Protein AF-A0A4Y7KL99-F1 (afdb_monomer_lite)

Structure (mmCIF, N/CA/C/O backbone):
data_AF-A0A4Y7KL99-F1
#
_entry.id   AF-A0A4Y7KL99-F1
#
loop_
_atom_site.group_PDB
_atom_site.id
_atom_site.type_symbol
_atom_site.label_atom_id
_atom_site.label_alt_id
_atom_site.label_comp_id
_atom_site.label_asym_id
_atom_site.label_entity_id
_atom_site.label_seq_id
_atom_site.pdbx_PDB_ins_code
_atom_site.Cartn_x
_atom_site.Cartn_y
_atom_site.Cartn_z
_atom_site.occupancy
_atom_site.B_iso_or_equiv
_atom_site.auth_seq_id
_atom_site.auth_comp_id
_atom_site.auth_asym_id
_atom_site.auth_atom_id
_atom_site.pdbx_PDB_model_num
ATOM 1 N N . SER A 1 1 ? -4.527 83.816 -18.607 1.00 41.31 1 SER A N 1
ATOM 2 C CA . SER A 1 1 ? -5.185 83.083 -19.701 1.00 41.31 1 SER A CA 1
ATOM 3 C C . SER A 1 1 ? -5.723 81.767 -19.202 1.00 41.31 1 SER A C 1
ATOM 5 O O . SER A 1 1 ? -4.978 80.813 -19.046 1.00 41.31 1 SER A O 1
ATOM 7 N N . THR A 1 2 ? -7.017 81.760 -18.917 1.00 44.41 2 THR A N 1
ATOM 8 C CA . THR A 1 2 ? -7.857 80.604 -18.605 1.00 44.41 2 THR A CA 1
ATOM 9 C C . THR A 1 2 ? -8.945 80.564 -19.680 1.00 44.41 2 THR A C 1
ATOM 11 O O . THR A 1 2 ? -9.579 81.590 -19.917 1.00 44.41 2 THR A O 1
ATOM 14 N N . ARG A 1 3 ? -9.069 79.431 -20.390 1.00 40.28 3 ARG A N 1
ATOM 15 C CA . ARG A 1 3 ? -10.107 79.013 -21.375 1.00 40.28 3 ARG A CA 1
ATOM 16 C C . ARG A 1 3 ? -9.521 77.795 -22.119 1.00 40.28 3 ARG A C 1
ATOM 18 O O . ARG A 1 3 ? -8.348 77.860 -22.469 1.00 40.28 3 ARG A O 1
ATOM 25 N N . LYS A 1 4 ? -10.189 76.660 -22.347 1.00 43.59 4 LYS A N 1
ATOM 26 C CA . LYS A 1 4 ? -11.558 76.357 -22.827 1.00 43.59 4 LYS A CA 1
ATOM 27 C C . LYS A 1 4 ? -11.939 74.933 -22.350 1.00 43.59 4 LYS A C 1
ATOM 29 O O . LYS A 1 4 ? -11.037 74.117 -22.214 1.00 43.59 4 LYS A O 1
ATOM 34 N N . GLU A 1 5 ? -13.140 74.664 -21.828 1.00 42.16 5 GLU A N 1
ATOM 35 C CA . GLU A 1 5 ? -14.425 74.379 -22.523 1.00 42.16 5 GLU A CA 1
ATOM 36 C C . GLU A 1 5 ? -14.427 73.115 -23.405 1.00 42.16 5 GLU A C 1
ATOM 38 O O . GLU A 1 5 ? -13.758 73.110 -24.429 1.00 42.16 5 GLU A O 1
ATOM 43 N N . GLU A 1 6 ? -15.212 72.103 -22.995 1.00 46.69 6 GLU A N 1
ATOM 44 C CA . GLU A 1 6 ? -16.246 71.327 -23.742 1.00 46.69 6 GLU A CA 1
ATOM 45 C C . GLU A 1 6 ? -16.615 70.093 -22.877 1.00 46.69 6 GLU A C 1
ATOM 47 O O . GLU A 1 6 ? -15.730 69.333 -22.508 1.00 46.69 6 GLU A O 1
ATOM 52 N N . ASN A 1 7 ? -17.795 69.925 -22.263 1.00 35.34 7 ASN A N 1
ATOM 53 C CA . ASN A 1 7 ? -19.212 69.914 -22.676 1.00 35.34 7 ASN A CA 1
ATOM 54 C C . ASN A 1 7 ? -19.730 68.527 -23.148 1.00 35.34 7 ASN A C 1
ATOM 56 O O . ASN A 1 7 ? -19.089 67.852 -23.942 1.00 35.34 7 ASN A O 1
ATOM 60 N N . LEU A 1 8 ? -20.949 68.214 -22.677 1.00 43.06 8 LEU A N 1
ATOM 61 C CA . LEU A 1 8 ? -21.949 67.224 -23.120 1.00 43.06 8 LEU A CA 1
ATOM 62 C C . LEU A 1 8 ? -21.965 65.814 -22.500 1.00 43.06 8 LEU A C 1
ATOM 64 O O . LEU A 1 8 ? -21.554 64.815 -23.077 1.00 43.06 8 LEU A O 1
ATOM 68 N N . ASP A 1 9 ? -22.571 65.767 -21.313 1.00 42.06 9 ASP A N 1
ATOM 69 C CA . ASP A 1 9 ? -23.824 65.052 -21.011 1.00 42.06 9 ASP A CA 1
ATOM 70 C C . ASP A 1 9 ? -24.444 64.183 -22.136 1.00 42.06 9 ASP A C 1
ATOM 72 O O . ASP A 1 9 ? -24.989 64.711 -23.108 1.00 42.06 9 ASP A O 1
ATOM 76 N N . SER A 1 10 ? -24.456 62.854 -21.959 1.00 42.00 10 SER A N 1
ATOM 77 C CA . SER A 1 10 ? -25.670 62.036 -22.140 1.00 42.00 10 SER A CA 1
ATOM 78 C C . SER A 1 10 ? -25.473 60.543 -21.829 1.00 42.00 10 SER A C 1
ATOM 80 O O . SER A 1 10 ? -24.878 59.789 -22.588 1.00 42.00 10 SER A O 1
ATOM 82 N N . GLN A 1 11 ? -26.149 60.136 -20.752 1.00 42.75 11 GLN A N 1
ATOM 83 C CA . GLN A 1 11 ? -27.045 58.973 -20.672 1.00 42.75 11 GLN A CA 1
ATOM 84 C C . GLN A 1 11 ? -26.496 57.538 -20.507 1.00 42.75 11 GLN A C 1
ATOM 86 O O . GLN A 1 11 ? -26.076 56.867 -21.439 1.00 42.75 11 GLN A O 1
ATOM 91 N N . ARG A 1 12 ? -26.809 57.028 -19.301 1.00 36.47 12 ARG A N 1
ATOM 92 C CA . ARG A 1 12 ? -27.384 55.704 -18.976 1.00 36.47 12 ARG A CA 1
ATOM 93 C C . ARG A 1 12 ? -26.541 54.455 -19.276 1.00 36.47 12 ARG A C 1
ATOM 95 O O . ARG A 1 12 ? -26.530 53.946 -20.386 1.00 36.47 12 ARG A O 1
ATOM 102 N N . SER A 1 13 ? -26.161 53.752 -18.210 1.00 39.69 13 SER A N 1
ATOM 103 C CA . SER A 1 13 ? -26.941 52.566 -17.811 1.00 39.69 13 SER A CA 1
ATOM 104 C C . SER A 1 13 ? -26.531 51.998 -16.442 1.00 39.69 13 SER A C 1
ATOM 106 O O . SER A 1 13 ? -25.451 51.466 -16.252 1.00 39.69 13 SER A O 1
ATOM 108 N N . ILE A 1 14 ? -27.473 52.123 -15.503 1.00 43.12 14 ILE A N 1
ATOM 109 C CA . ILE A 1 14 ? -27.953 51.056 -14.613 1.00 43.12 14 ILE A CA 1
ATOM 110 C C . ILE A 1 14 ? -26.899 50.411 -13.692 1.00 43.12 14 ILE A C 1
ATOM 112 O O . ILE A 1 14 ? -26.369 49.340 -13.966 1.00 43.12 14 ILE A O 1
ATOM 116 N N . LEU A 1 15 ? -26.725 51.005 -12.511 1.00 39.59 15 LEU A N 1
ATOM 117 C CA . LEU A 1 15 ? -26.413 50.252 -11.294 1.00 39.59 15 LEU A CA 1
ATOM 118 C C . LEU A 1 15 ? -27.719 50.070 -10.508 1.00 39.59 15 LEU A C 1
ATOM 120 O O . LEU A 1 15 ? -28.302 51.082 -10.108 1.00 39.59 15 LEU A O 1
ATOM 124 N N . PRO A 1 16 ? -28.202 48.843 -10.250 1.00 44.28 16 PRO A N 1
ATOM 125 C CA . PRO A 1 16 ? -29.158 48.621 -9.190 1.00 44.28 16 PRO A CA 1
ATOM 126 C C . PRO A 1 16 ? -28.419 48.340 -7.880 1.00 44.28 16 PRO A C 1
ATOM 128 O O . PRO A 1 16 ? -27.610 47.424 -7.758 1.00 44.28 16 PRO A O 1
ATOM 131 N N . SER A 1 17 ? -28.740 49.212 -6.935 1.00 37.31 17 SER A N 1
ATOM 132 C CA . SER A 1 17 ? -28.774 49.089 -5.487 1.00 37.31 17 SER A CA 1
ATOM 133 C C . SER A 1 17 ? -28.577 47.703 -4.871 1.00 37.31 17 SER A C 1
ATOM 135 O O . SER A 1 17 ? -29.122 46.693 -5.309 1.00 37.31 17 SER A O 1
ATOM 137 N N . ALA A 1 18 ? -27.880 47.748 -3.735 1.00 43.12 18 ALA A N 1
ATOM 138 C CA . ALA A 1 18 ? -27.871 46.762 -2.667 1.00 43.12 18 ALA A CA 1
ATOM 139 C C . ALA A 1 18 ? -29.231 46.076 -2.437 1.00 43.12 18 ALA A C 1
ATOM 141 O O . ALA A 1 18 ? -30.275 46.697 -2.623 1.00 43.12 18 ALA A O 1
ATOM 142 N N . THR A 1 19 ? -29.162 44.855 -1.888 1.00 46.28 19 THR A N 1
ATOM 143 C CA . THR A 1 19 ? -30.246 43.991 -1.362 1.00 46.28 19 THR A CA 1
ATOM 144 C C . THR A 1 19 ? -30.780 42.895 -2.296 1.00 46.28 19 THR A C 1
ATOM 146 O O . THR A 1 19 ? -31.915 42.920 -2.752 1.00 46.28 19 THR A O 1
ATOM 149 N N . PHE A 1 20 ? -29.972 41.856 -2.523 1.00 34.03 20 PHE A N 1
ATOM 150 C CA . PHE A 1 20 ? -30.421 40.532 -2.985 1.00 34.03 20 PHE A CA 1
ATOM 151 C C . PHE A 1 20 ? -29.246 39.573 -2.707 1.00 34.03 20 PHE A C 1
ATOM 153 O O . PHE A 1 20 ? -28.169 39.781 -3.244 1.00 34.03 20 PHE A O 1
ATOM 160 N N . LEU A 1 21 ? -29.275 38.601 -1.796 1.00 45.16 21 LEU A N 1
ATOM 161 C CA . LEU A 1 21 ? -30.232 37.511 -1.712 1.00 45.16 21 LEU A CA 1
ATOM 162 C C . LEU A 1 21 ? -30.095 36.822 -0.331 1.00 45.16 21 LEU A C 1
ATOM 164 O O . LEU A 1 21 ? -29.376 35.837 -0.187 1.00 45.16 21 LEU A O 1
ATOM 168 N N . GLU A 1 22 ? -30.803 37.310 0.689 1.00 43.50 22 GLU A N 1
ATOM 169 C CA . GLU A 1 22 ? -31.248 36.426 1.771 1.00 43.50 22 GLU A CA 1
ATOM 170 C C . GLU A 1 22 ? -32.502 35.704 1.274 1.00 43.50 22 GLU A C 1
ATOM 172 O O . GLU A 1 22 ? -33.587 36.282 1.196 1.00 43.50 22 GLU A O 1
ATOM 177 N N . LYS A 1 23 ? -32.355 34.429 0.913 1.00 43.41 23 LYS A N 1
ATOM 178 C CA . LYS A 1 23 ? -33.470 33.482 0.956 1.00 43.41 23 LYS A CA 1
ATOM 179 C C . LYS A 1 23 ? -32.959 32.079 1.230 1.00 43.41 23 LYS A C 1
ATOM 181 O O . LYS A 1 23 ? -32.842 31.225 0.357 1.00 43.41 23 LYS A 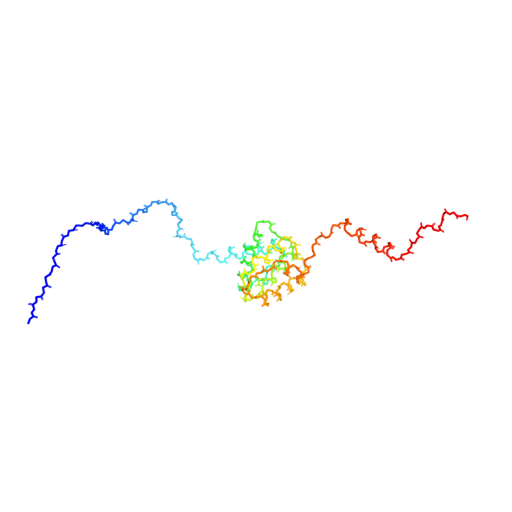O 1
ATOM 186 N N . THR A 1 24 ? -32.679 31.878 2.506 1.00 42.19 24 THR A N 1
ATOM 187 C CA . THR A 1 24 ? -32.692 30.592 3.182 1.00 42.19 24 THR A CA 1
ATOM 188 C C . THR A 1 24 ? -34.026 29.879 2.936 1.00 42.19 24 THR A C 1
ATOM 190 O O . THR A 1 24 ? -35.105 30.405 3.216 1.00 42.19 24 THR A O 1
ATOM 193 N N . ARG A 1 25 ? -33.965 28.647 2.423 1.00 37.94 25 ARG A N 1
ATOM 194 C CA . ARG A 1 25 ? -35.010 27.645 2.653 1.00 37.94 25 ARG A CA 1
ATOM 195 C C . ARG A 1 25 ? -34.410 26.239 2.643 1.00 37.94 25 ARG A C 1
ATOM 197 O O . ARG A 1 25 ? -34.244 25.633 1.598 1.00 37.94 25 ARG A O 1
ATOM 204 N N . THR A 1 26 ? -34.145 25.782 3.866 1.00 40.81 26 THR A N 1
ATOM 205 C CA . THR A 1 26 ? -34.482 24.448 4.386 1.00 40.81 26 THR A CA 1
ATOM 206 C C . THR A 1 26 ? -33.778 23.234 3.779 1.00 40.81 26 THR A C 1
ATOM 208 O O . THR A 1 26 ? -34.139 22.796 2.697 1.00 40.81 26 THR A O 1
ATOM 211 N N . LEU A 1 27 ? -32.942 22.575 4.591 1.00 37.78 27 LEU A N 1
ATOM 212 C CA . LEU A 1 27 ? -33.112 21.157 4.935 1.00 37.78 27 LEU A CA 1
ATOM 213 C C . LEU A 1 27 ? -32.355 20.823 6.235 1.00 37.78 27 LEU A C 1
ATOM 215 O O . LEU A 1 27 ? -31.154 21.024 6.341 1.00 37.78 27 LEU A O 1
ATOM 219 N N . ALA A 1 28 ? -33.135 20.330 7.201 1.00 43.28 28 ALA A N 1
ATOM 220 C CA . ALA A 1 28 ? -32.767 19.575 8.399 1.00 43.28 28 ALA A CA 1
ATOM 221 C C . ALA A 1 28 ? -31.820 20.223 9.429 1.00 43.28 28 ALA A C 1
ATOM 223 O O . ALA A 1 28 ? -30.599 20.117 9.380 1.00 43.28 28 ALA A O 1
ATOM 224 N N . ALA A 1 29 ? -32.443 20.773 10.473 1.00 46.62 29 ALA A N 1
ATOM 225 C CA . ALA A 1 29 ? -31.852 20.834 11.799 1.00 46.62 29 ALA A CA 1
ATOM 226 C C . ALA A 1 29 ? -31.505 19.412 12.279 1.00 46.62 29 ALA A C 1
ATOM 228 O O . ALA A 1 29 ? -32.404 18.603 12.511 1.00 46.62 29 ALA A O 1
ATOM 229 N N . VAL A 1 30 ? -30.217 19.126 12.460 1.00 41.44 30 VAL A N 1
ATOM 230 C CA . VAL A 1 30 ? -29.768 18.079 13.383 1.00 41.44 30 VAL A CA 1
ATOM 231 C C . VAL A 1 30 ? -29.570 18.764 14.739 1.00 41.44 30 VAL A C 1
ATOM 233 O O . VAL A 1 30 ? -28.879 19.783 14.797 1.00 41.44 30 VAL A O 1
ATOM 236 N N . PRO A 1 31 ? -30.209 18.287 15.820 1.00 45.38 31 PRO A N 1
ATOM 237 C CA . PRO A 1 31 ? -30.143 18.943 17.116 1.00 45.38 31 PRO A CA 1
ATOM 238 C C . PRO A 1 31 ? -28.717 18.894 17.673 1.00 45.38 31 PRO A C 1
ATOM 240 O O . PRO A 1 31 ? -28.209 17.848 18.072 1.00 45.38 31 PRO A O 1
ATOM 243 N N . THR A 1 32 ? -28.088 20.063 17.753 1.00 46.69 32 THR A N 1
ATOM 244 C CA . THR A 1 32 ? -26.957 20.349 18.633 1.00 46.69 32 THR A CA 1
ATOM 245 C C . THR A 1 32 ? -27.434 20.262 20.075 1.00 46.69 32 THR A C 1
ATOM 247 O O . THR A 1 32 ? -27.812 21.271 20.649 1.00 46.69 32 THR A O 1
ATOM 250 N N . ASN A 1 33 ? -27.486 19.051 20.632 1.00 48.50 33 ASN A N 1
ATOM 251 C CA . ASN A 1 33 ? -27.442 18.765 22.070 1.00 48.50 33 ASN A CA 1
ATOM 252 C C . ASN A 1 33 ? -27.275 17.252 22.273 1.00 48.50 33 ASN A C 1
ATOM 254 O O . ASN A 1 33 ? -28.238 16.539 22.542 1.00 48.50 33 ASN A O 1
ATOM 258 N N . PHE A 1 34 ? -26.043 16.752 22.167 1.00 41.53 34 PHE A N 1
ATOM 259 C CA . PHE A 1 34 ? -25.699 15.438 22.705 1.00 41.53 34 PHE A CA 1
ATOM 260 C C . PHE A 1 34 ? -24.318 15.492 23.360 1.00 41.53 34 PHE A C 1
ATOM 262 O O . PHE A 1 34 ? -23.277 15.414 22.717 1.00 41.53 34 PHE A O 1
ATOM 269 N N . THR A 1 35 ? -24.357 15.735 24.670 1.00 38.66 35 THR A N 1
ATOM 270 C CA 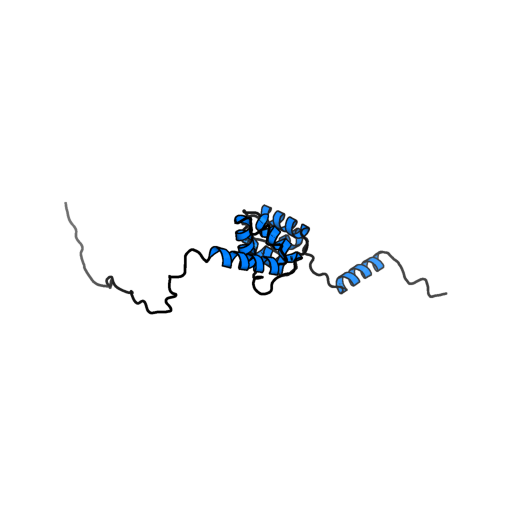. THR A 1 35 ? -23.395 15.269 25.677 1.00 38.66 35 THR A CA 1
ATOM 271 C C . THR A 1 35 ? -21.921 15.255 25.263 1.00 38.66 35 THR A C 1
ATOM 273 O O . THR A 1 35 ? -21.375 14.254 24.800 1.00 38.66 35 THR A O 1
ATOM 276 N N . SER A 1 36 ? -21.238 16.343 25.610 1.00 45.56 36 SER A N 1
ATOM 277 C CA . SER A 1 36 ? -19.782 16.532 25.554 1.00 45.56 36 SER A CA 1
ATOM 278 C C . SER A 1 36 ? -18.957 15.570 26.447 1.00 45.56 36 SER A C 1
ATOM 280 O O . SER A 1 36 ? -17.805 15.869 26.743 1.00 45.56 36 SER A O 1
ATOM 282 N N . ASN A 1 37 ? -19.493 14.419 26.872 1.00 44.66 37 ASN A N 1
ATOM 283 C CA . ASN A 1 37 ? -18.769 13.440 27.697 1.00 44.66 37 ASN A CA 1
ATOM 284 C C . ASN A 1 37 ? -19.000 11.956 27.330 1.00 44.66 37 ASN A C 1
ATOM 286 O O . ASN A 1 37 ? -18.510 11.099 28.053 1.00 44.66 37 ASN A O 1
ATOM 290 N N . MET A 1 38 ? -19.667 11.633 26.208 1.00 38.91 38 MET A N 1
ATOM 291 C CA . MET A 1 38 ? -19.827 10.237 25.728 1.00 38.91 38 MET A CA 1
ATOM 292 C C . MET A 1 38 ? -19.208 9.951 24.344 1.00 38.91 38 MET A C 1
ATOM 294 O O . MET A 1 38 ? -19.279 8.832 23.857 1.00 38.91 38 MET A O 1
ATOM 298 N N . VAL A 1 39 ? -18.541 10.925 23.714 1.00 44.44 39 VAL A N 1
ATOM 299 C CA . VAL A 1 39 ? -17.990 10.781 22.344 1.00 44.44 39 VAL A CA 1
ATOM 300 C C . VAL A 1 39 ? -16.531 10.281 22.321 1.00 44.44 39 VAL A C 1
ATOM 302 O O . VAL A 1 39 ? -15.997 9.942 21.272 1.00 44.44 39 VAL A O 1
ATOM 305 N N . LYS A 1 40 ? -15.852 10.188 23.472 1.00 46.72 40 LYS A N 1
ATOM 306 C CA . LYS A 1 40 ? -14.445 9.734 23.520 1.00 46.72 40 LYS A CA 1
ATOM 307 C C . LYS A 1 40 ? -14.262 8.214 23.594 1.00 46.72 40 LYS A C 1
ATOM 309 O O . LYS A 1 40 ? -13.151 7.748 23.343 1.00 46.72 40 LYS A O 1
ATOM 314 N N . GLU A 1 41 ? -15.299 7.456 23.948 1.00 45.09 41 GLU A N 1
ATOM 315 C CA . GLU A 1 41 ? -15.214 5.988 24.029 1.00 45.09 41 GLU A CA 1
ATOM 316 C C . GLU A 1 41 ? -15.754 5.298 22.777 1.00 45.09 41 GLU A C 1
ATOM 318 O O . GLU A 1 41 ? -15.026 4.475 22.230 1.00 45.09 41 GLU A O 1
ATOM 323 N N . ASN A 1 42 ? -16.896 5.737 22.225 1.00 49.84 42 ASN A N 1
ATOM 324 C CA . ASN A 1 42 ? -17.424 5.183 20.965 1.00 49.84 42 ASN A CA 1
ATOM 325 C C . ASN A 1 42 ? -16.404 5.241 19.820 1.00 49.84 42 ASN A C 1
ATOM 327 O O . ASN A 1 42 ? -16.200 4.255 19.125 1.00 49.84 42 ASN A O 1
ATOM 331 N N . ASN A 1 43 ? -15.671 6.352 19.690 1.00 69.06 43 ASN A N 1
ATOM 332 C CA . ASN A 1 43 ? -14.689 6.483 18.617 1.00 69.06 43 ASN A CA 1
ATOM 333 C C . ASN A 1 43 ? -13.507 5.511 18.788 1.00 69.06 43 ASN A C 1
ATOM 335 O O . ASN A 1 43 ? -12.923 5.068 17.813 1.00 69.06 43 ASN A O 1
ATOM 339 N N . ARG A 1 44 ? -13.121 5.160 20.025 1.00 76.25 44 ARG A N 1
ATOM 340 C CA . ARG A 1 44 ? -11.983 4.252 20.242 1.00 76.25 44 ARG A CA 1
ATOM 341 C C . ARG A 1 44 ? -12.340 2.808 19.938 1.00 76.25 44 ARG A C 1
ATOM 343 O O . ARG A 1 44 ? -11.514 2.127 19.348 1.00 76.25 44 ARG A O 1
ATOM 350 N N . GLU A 1 45 ? -13.532 2.361 20.312 1.00 79.88 45 GLU A N 1
ATOM 351 C CA . GLU A 1 45 ? -14.006 1.019 19.964 1.00 79.88 45 GLU A CA 1
ATOM 352 C C . GLU A 1 45 ? -14.181 0.870 18.447 1.00 79.88 45 GLU A C 1
ATOM 354 O O . GLU A 1 45 ? -13.714 -0.114 17.884 1.00 79.88 45 GLU A O 1
ATOM 359 N N . GLU A 1 46 ? -14.727 1.886 17.772 1.00 82.75 46 GLU A N 1
ATOM 360 C CA . GLU A 1 46 ? -14.837 1.930 16.307 1.00 82.75 46 GLU A CA 1
ATOM 361 C C . GLU A 1 46 ? -13.461 1.910 15.617 1.00 82.75 46 GLU A C 1
ATOM 363 O O . GLU A 1 46 ? -13.256 1.167 14.660 1.00 82.75 46 GLU A O 1
ATOM 368 N N . ILE A 1 47 ? -12.478 2.659 16.130 1.00 83.94 47 ILE A N 1
ATOM 369 C CA . ILE A 1 47 ? -11.094 2.632 15.624 1.00 83.94 47 ILE A CA 1
ATOM 370 C C . ILE A 1 47 ? -10.440 1.264 15.860 1.00 83.94 47 ILE A C 1
ATOM 372 O O . ILE A 1 47 ? -9.700 0.774 15.006 1.00 83.94 47 ILE A O 1
ATOM 376 N N . VAL A 1 48 ? -10.683 0.645 17.019 1.00 86.00 48 VAL A N 1
ATOM 377 C CA . VAL A 1 48 ? -10.183 -0.702 17.321 1.00 86.00 48 VAL A CA 1
ATOM 378 C C . VAL A 1 48 ? -10.783 -1.717 16.352 1.00 86.00 48 VAL A C 1
ATOM 380 O O . VAL A 1 48 ? -10.030 -2.521 15.808 1.00 86.00 48 VAL A O 1
ATOM 383 N N . ASP A 1 49 ? -12.090 -1.653 16.089 1.00 86.56 49 ASP A N 1
ATOM 384 C CA . ASP A 1 49 ? -12.764 -2.516 15.114 1.00 86.56 49 ASP A CA 1
ATOM 385 C C . ASP A 1 49 ? -12.218 -2.298 13.694 1.00 86.56 49 ASP A C 1
ATOM 387 O O . ASP A 1 49 ? -11.868 -3.257 13.008 1.00 86.56 49 ASP A O 1
ATOM 391 N N . LEU A 1 50 ? -12.015 -1.042 13.287 1.00 85.94 50 LEU A N 1
ATOM 392 C CA . LEU A 1 50 ? -11.393 -0.687 12.009 1.00 85.94 50 LEU A CA 1
ATOM 393 C C . LEU A 1 50 ? -9.995 -1.312 11.862 1.00 85.94 50 LEU A C 1
ATOM 395 O O . LEU A 1 50 ? -9.669 -1.905 10.832 1.00 85.94 50 LEU A O 1
ATOM 399 N N . PHE A 1 51 ? -9.164 -1.212 12.902 1.00 87.50 51 PHE A N 1
ATOM 400 C CA . PHE A 1 51 ? -7.819 -1.792 12.911 1.00 87.50 51 PHE A CA 1
ATOM 401 C C . PHE A 1 51 ? -7.856 -3.326 12.918 1.00 87.50 51 PHE A C 1
ATOM 403 O O . PHE A 1 51 ? -7.059 -3.960 12.226 1.00 87.50 51 PHE A O 1
ATOM 410 N N . LEU A 1 52 ? -8.816 -3.935 13.614 1.00 87.38 52 LEU A N 1
ATOM 411 C CA . LEU A 1 52 ? -9.034 -5.3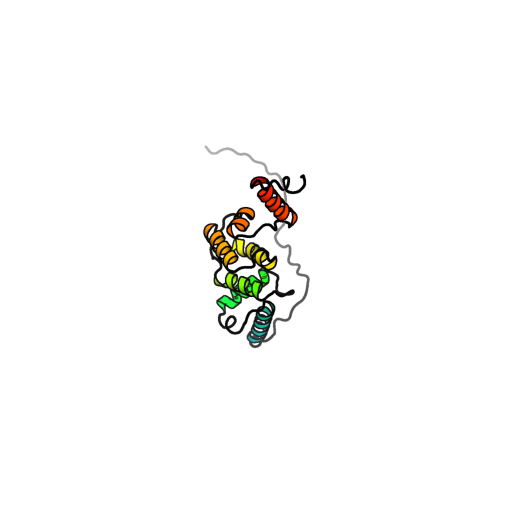81 13.580 1.00 87.38 52 LEU A CA 1
ATOM 412 C C . LEU A 1 52 ? -9.471 -5.861 12.187 1.00 87.38 52 LEU A C 1
ATOM 414 O O . LEU A 1 52 ? -8.986 -6.899 11.733 1.00 87.38 52 LEU A O 1
ATOM 418 N N . ARG A 1 53 ? -10.306 -5.096 11.470 1.00 86.38 53 ARG A N 1
ATOM 419 C CA . ARG A 1 53 ? -10.759 -5.409 10.097 1.00 86.38 53 ARG A CA 1
ATOM 420 C C . ARG A 1 53 ? -9.638 -5.392 9.061 1.00 86.38 53 ARG A C 1
ATOM 422 O O . ARG A 1 53 ? -9.721 -6.123 8.077 1.00 86.38 53 ARG A O 1
ATOM 429 N N . ILE A 1 54 ? -8.579 -4.616 9.290 1.00 86.94 54 ILE A N 1
ATOM 430 C CA . ILE A 1 54 ? -7.351 -4.662 8.477 1.00 86.94 54 ILE A CA 1
ATOM 431 C C . ILE A 1 54 ? -6.324 -5.688 9.000 1.00 86.94 54 ILE A C 1
ATOM 433 O O . ILE A 1 54 ? -5.213 -5.795 8.483 1.00 86.94 54 ILE A O 1
ATOM 437 N N . GLY A 1 55 ? -6.668 -6.455 10.039 1.00 84.69 55 GLY A N 1
ATOM 438 C CA . GLY A 1 55 ? -5.817 -7.494 10.622 1.00 84.69 55 GLY A CA 1
ATOM 439 C C . GLY A 1 55 ? -4.699 -6.977 11.533 1.00 84.69 55 GLY A C 1
ATOM 440 O O . GLY A 1 55 ? -3.702 -7.683 11.724 1.00 84.69 55 GLY A O 1
ATOM 441 N N . LEU A 1 56 ? -4.843 -5.768 12.082 1.00 85.50 56 LEU A N 1
ATOM 442 C CA . LEU A 1 56 ? -3.870 -5.125 12.962 1.00 85.50 56 LEU A CA 1
ATOM 443 C C . LEU A 1 56 ? -4.299 -5.190 14.437 1.00 85.50 56 LEU A C 1
ATOM 445 O O . LEU A 1 56 ? -5.452 -4.945 14.787 1.00 85.50 56 LEU A O 1
ATOM 449 N N . ASP A 1 57 ? -3.338 -5.444 15.325 1.00 82.69 57 ASP A N 1
ATOM 450 C CA . ASP A 1 57 ? -3.563 -5.402 16.770 1.00 82.69 57 ASP A CA 1
ATOM 451 C C . ASP A 1 57 ? -3.633 -3.945 17.260 1.00 82.69 57 ASP A C 1
ATOM 453 O O . ASP A 1 57 ? -2.622 -3.258 17.427 1.00 82.69 57 ASP A O 1
ATOM 457 N N . ALA A 1 58 ? -4.852 -3.461 17.498 1.00 77.00 58 ALA A N 1
ATOM 458 C CA . ALA A 1 58 ? -5.123 -2.058 17.803 1.00 77.00 58 ALA A CA 1
ATOM 459 C C . ALA A 1 58 ? -4.554 -1.574 19.148 1.00 77.00 58 ALA A C 1
ATOM 461 O O . ALA A 1 58 ? -4.275 -0.385 19.287 1.00 77.00 58 ALA A O 1
ATOM 462 N N . ASN A 1 59 ? -4.356 -2.472 20.123 1.00 74.31 59 ASN A N 1
ATOM 463 C CA . ASN A 1 59 ? -4.051 -2.136 21.524 1.00 74.31 59 ASN A CA 1
ATOM 464 C C . ASN A 1 59 ? -2.865 -1.172 21.698 1.00 74.31 59 ASN A C 1
ATOM 466 O O . ASN A 1 59 ? -2.938 -0.235 22.493 1.00 74.31 59 ASN A O 1
ATOM 470 N N . ASN A 1 60 ? -1.785 -1.365 20.937 1.00 76.12 60 ASN A N 1
ATOM 471 C CA . ASN A 1 60 ? -0.606 -0.498 21.023 1.00 76.12 60 ASN A CA 1
ATOM 472 C C . ASN A 1 60 ? -0.730 0.745 20.130 1.00 76.12 60 ASN A C 1
ATOM 474 O O . ASN A 1 60 ? -0.159 1.790 20.440 1.00 76.12 60 ASN A O 1
ATOM 478 N N . THR A 1 61 ? -1.485 0.646 19.037 1.00 78.06 61 THR A N 1
ATOM 479 C CA . THR A 1 61 ? -1.661 1.725 18.060 1.00 78.06 61 THR A CA 1
ATOM 480 C C . THR A 1 61 ? -2.556 2.828 18.613 1.00 78.06 61 THR A C 1
ATOM 482 O O . THR A 1 61 ? -2.160 3.992 18.575 1.00 78.06 61 THR A O 1
ATOM 485 N N . VAL A 1 62 ? -3.691 2.465 19.228 1.00 78.50 62 VAL A N 1
ATOM 486 C CA . VAL A 1 62 ? -4.658 3.410 19.826 1.00 78.50 62 VAL A CA 1
ATOM 487 C C . VAL A 1 62 ? -4.103 4.176 21.027 1.00 78.50 62 VAL A C 1
ATOM 489 O O . VAL A 1 62 ? -4.624 5.229 21.392 1.00 78.50 62 VAL A O 1
ATOM 492 N N . ALA A 1 63 ? -3.019 3.683 21.634 1.00 79.75 63 ALA A N 1
ATOM 493 C CA . ALA A 1 63 ? -2.297 4.401 22.680 1.00 79.75 63 ALA A CA 1
ATOM 494 C C . ALA A 1 63 ? -1.529 5.616 22.124 1.00 79.75 63 ALA A C 1
ATOM 496 O O . ALA A 1 63 ? -1.288 6.590 22.841 1.00 79.75 63 ALA A O 1
ATOM 497 N N . ASN A 1 64 ? -1.154 5.583 20.842 1.00 84.25 64 ASN A N 1
ATOM 498 C CA . ASN A 1 64 ? -0.437 6.660 20.179 1.00 84.25 64 ASN A CA 1
ATOM 499 C C . ASN A 1 64 ? -1.386 7.449 19.272 1.00 84.25 64 ASN A C 1
ATOM 501 O O . ASN A 1 64 ? -1.587 7.107 18.107 1.00 84.25 64 ASN A O 1
ATOM 505 N N . ASN A 1 65 ? -1.9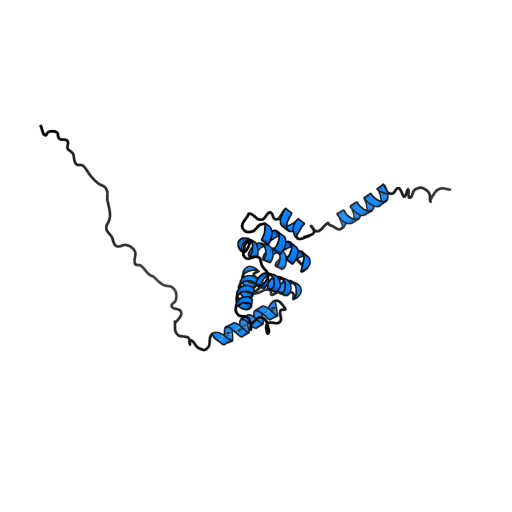27 8.550 19.801 1.00 83.38 65 ASN A N 1
ATOM 506 C CA . ASN A 1 65 ? -2.886 9.395 19.081 1.00 83.38 65 ASN A CA 1
ATOM 507 C C . ASN A 1 65 ? -2.375 9.853 17.703 1.00 83.38 65 ASN A C 1
ATOM 509 O O . ASN A 1 65 ? -3.152 9.902 16.759 1.00 83.38 65 ASN A O 1
ATOM 513 N N . LYS A 1 66 ? -1.072 10.145 17.555 1.00 84.75 66 LYS A N 1
ATOM 514 C CA . LYS A 1 66 ? -0.504 10.585 16.267 1.00 84.75 66 LYS A CA 1
ATOM 515 C C . LYS A 1 66 ? -0.550 9.474 15.223 1.00 84.75 66 LYS A C 1
ATOM 517 O O . LYS A 1 66 ? -1.000 9.695 14.105 1.00 84.75 66 LYS A O 1
ATOM 522 N N . VAL A 1 67 ? -0.093 8.281 15.605 1.00 84.75 67 VAL A N 1
ATOM 523 C CA . VAL A 1 67 ? -0.105 7.108 14.721 1.00 84.75 67 VAL A CA 1
ATOM 524 C C . VAL A 1 67 ? -1.541 6.711 14.398 1.00 84.75 67 VAL A C 1
ATOM 526 O O . VAL A 1 67 ? -1.842 6.429 13.248 1.00 84.75 67 VAL A O 1
ATOM 529 N N . THR A 1 68 ? -2.430 6.767 15.390 1.00 86.56 68 THR A N 1
ATOM 530 C CA . THR A 1 68 ? -3.856 6.474 15.225 1.00 86.56 68 THR A CA 1
ATOM 531 C C . THR A 1 68 ? -4.494 7.382 14.178 1.00 86.56 68 THR A C 1
ATOM 533 O O . THR A 1 68 ? -5.067 6.879 13.220 1.00 86.56 68 THR A O 1
ATOM 536 N N . SER A 1 69 ? -4.350 8.706 14.303 1.00 87.38 69 SER A N 1
ATOM 537 C CA . SER A 1 69 ? -4.928 9.649 13.337 1.00 87.38 69 SER A CA 1
ATOM 538 C C . SER A 1 69 ? -4.341 9.492 11.933 1.00 87.38 69 SER A C 1
ATOM 540 O O . SER A 1 69 ? -5.091 9.513 10.961 1.00 87.38 69 SER A O 1
ATOM 542 N N . ASN A 1 70 ? -3.024 9.285 11.814 1.00 87.44 70 ASN A N 1
ATOM 543 C CA . ASN A 1 70 ? -2.393 9.045 10.514 1.00 87.44 70 ASN A CA 1
ATOM 544 C C . ASN A 1 70 ? -2.887 7.745 9.869 1.00 87.44 70 ASN A C 1
ATOM 546 O O . ASN A 1 70 ? -3.102 7.705 8.661 1.00 87.44 70 ASN A O 1
ATOM 550 N N . LEU A 1 71 ? -3.057 6.686 10.663 1.00 88.06 71 LEU A N 1
ATOM 551 C CA . LEU A 1 71 ? -3.504 5.391 10.168 1.00 88.06 71 LEU A CA 1
ATOM 552 C C . LEU A 1 71 ? -4.966 5.421 9.730 1.00 88.06 71 LEU A C 1
ATOM 554 O O . LEU A 1 71 ? -5.278 4.869 8.684 1.00 88.06 71 LEU A O 1
ATOM 558 N N . ILE A 1 72 ? -5.835 6.105 10.476 1.00 88.06 72 ILE A N 1
ATOM 559 C CA . ILE A 1 72 ? -7.234 6.315 10.076 1.00 88.06 72 ILE A CA 1
ATOM 560 C C . ILE A 1 72 ? -7.290 7.040 8.730 1.00 88.06 72 ILE A C 1
ATOM 562 O O . ILE A 1 72 ? -7.921 6.537 7.809 1.00 88.06 72 ILE A O 1
ATOM 566 N N . ALA A 1 73 ? -6.546 8.141 8.572 1.00 87.38 73 ALA A N 1
ATOM 567 C CA . ALA A 1 73 ? -6.501 8.879 7.308 1.00 87.38 73 ALA A CA 1
ATOM 568 C C . ALA A 1 73 ? -5.999 8.014 6.137 1.00 87.38 73 ALA A C 1
ATOM 570 O O . ALA A 1 73 ? -6.484 8.129 5.017 1.00 87.38 73 ALA A O 1
ATOM 571 N N . VAL A 1 74 ? -5.031 7.127 6.386 1.00 89.38 74 VAL A N 1
ATOM 572 C CA . VAL A 1 74 ? -4.545 6.164 5.387 1.00 89.38 74 VAL A CA 1
ATOM 573 C C . VAL A 1 74 ? -5.607 5.115 5.039 1.00 89.38 74 VAL A C 1
ATOM 575 O O . VAL A 1 74 ? -5.755 4.776 3.872 1.00 89.38 74 VAL A O 1
ATOM 578 N N . ILE A 1 75 ? -6.348 4.599 6.019 1.00 87.38 75 ILE A N 1
ATOM 579 C CA . ILE A 1 75 ? -7.406 3.602 5.797 1.00 87.38 75 ILE A CA 1
ATOM 580 C C . ILE A 1 75 ? -8.580 4.205 5.017 1.00 87.38 75 ILE A C 1
ATOM 582 O O . ILE A 1 75 ? -9.088 3.566 4.096 1.00 87.38 75 ILE A O 1
ATOM 586 N N . GLU A 1 76 ? -8.978 5.430 5.362 1.00 86.38 76 GLU A N 1
ATOM 587 C CA . GLU A 1 76 ? -10.018 6.184 4.656 1.00 86.38 76 GLU A CA 1
ATOM 588 C C . GLU A 1 76 ? -9.610 6.465 3.204 1.00 86.38 76 GLU A C 1
ATOM 590 O O . GLU A 1 76 ? -10.390 6.216 2.289 1.00 86.38 76 GLU A O 1
ATOM 595 N N . GLU A 1 77 ? -8.370 6.906 2.966 1.00 85.75 77 GLU A N 1
ATOM 596 C CA . GLU A 1 77 ? -7.849 7.125 1.608 1.00 85.75 77 GLU A CA 1
ATOM 597 C C . GLU A 1 77 ? -7.701 5.833 0.800 1.00 85.75 77 GLU A C 1
ATOM 599 O O . GLU A 1 77 ? -7.892 5.843 -0.413 1.00 85.75 77 GLU A O 1
ATOM 604 N N . ALA A 1 78 ? -7.370 4.722 1.460 1.00 85.00 78 ALA A N 1
ATOM 605 C CA . ALA A 1 78 ? -7.304 3.408 0.833 1.00 85.00 78 ALA A CA 1
ATOM 606 C C . ALA A 1 78 ? -8.696 2.820 0.531 1.00 85.00 78 ALA A C 1
ATOM 608 O O . ALA A 1 78 ? -8.772 1.786 -0.127 1.00 85.00 78 ALA A O 1
ATOM 609 N N . ALA A 1 79 ? -9.777 3.448 1.014 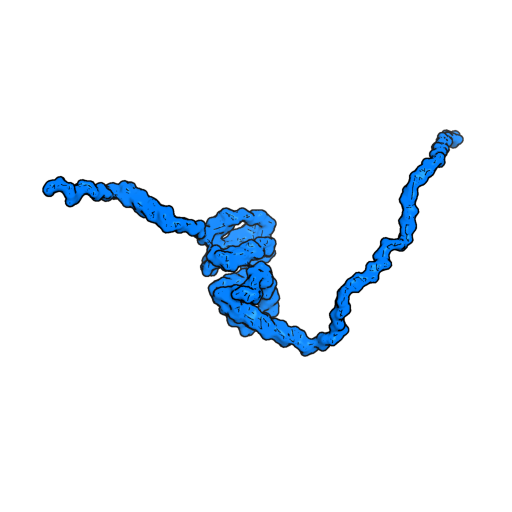1.00 83.06 79 ALA A N 1
ATOM 610 C CA . ALA A 1 79 ? -11.160 2.993 0.868 1.00 83.06 79 ALA A CA 1
ATOM 611 C C . ALA A 1 79 ? -11.396 1.537 1.328 1.00 83.06 79 ALA A C 1
ATOM 613 O O . ALA A 1 79 ? -12.262 0.842 0.804 1.00 83.06 79 ALA A O 1
ATOM 614 N N . VAL A 1 80 ? -10.642 1.065 2.332 1.00 79.62 80 VAL A N 1
ATOM 615 C CA . VAL A 1 80 ? -10.757 -0.306 2.884 1.00 79.62 80 VAL A CA 1
ATOM 616 C C . VAL A 1 80 ? -11.617 -0.381 4.152 1.00 79.62 80 VAL A C 1
ATOM 618 O O . VAL A 1 80 ? -11.572 -1.369 4.884 1.00 79.62 80 VAL A O 1
ATOM 621 N N . THR A 1 81 ? -12.395 0.665 4.435 1.00 74.75 81 THR A N 1
ATOM 622 C CA . THR A 1 81 ? -13.277 0.762 5.610 1.00 74.75 81 THR A CA 1
ATOM 623 C C . THR A 1 81 ? -14.389 -0.291 5.593 1.00 74.75 81 THR A C 1
ATOM 625 O O . THR A 1 81 ? -14.702 -0.872 6.633 1.00 74.75 81 THR A O 1
ATOM 628 N N . ASP A 1 82 ? -14.953 -0.572 4.416 1.00 72.50 82 ASP A N 1
ATOM 629 C CA . ASP A 1 82 ? -16.110 -1.460 4.264 1.00 72.50 82 ASP A CA 1
ATOM 630 C C . ASP A 1 82 ? -15.694 -2.912 3.991 1.00 72.50 82 ASP A C 1
ATOM 632 O O . ASP A 1 82 ? -16.090 -3.818 4.731 1.00 72.50 82 ASP A O 1
ATOM 636 N N . ASP A 1 83 ? -14.836 -3.127 2.991 1.00 73.31 83 ASP A N 1
ATOM 637 C CA . ASP A 1 83 ? -14.411 -4.466 2.556 1.00 73.31 83 ASP A CA 1
ATOM 638 C C . ASP A 1 83 ? -13.376 -5.115 3.494 1.00 73.31 83 ASP A C 1
ATOM 640 O O . ASP A 1 83 ? -13.195 -6.336 3.487 1.00 73.31 83 ASP A O 1
ATOM 644 N N . GLY A 1 84 ? -12.716 -4.319 4.344 1.00 79.56 84 GLY A N 1
ATOM 645 C CA . GLY A 1 84 ? -11.591 -4.775 5.157 1.00 79.56 84 GLY A CA 1
ATOM 646 C C . GLY A 1 84 ? -10.391 -5.186 4.300 1.00 79.56 84 GLY A C 1
ATOM 647 O O . GLY A 1 84 ? -10.368 -5.019 3.080 1.00 79.56 84 GLY A O 1
ATOM 648 N N . CYS A 1 85 ? -9.339 -5.711 4.930 1.00 86.00 85 CYS A N 1
ATOM 649 C CA . CYS A 1 85 ? -8.194 -6.210 4.172 1.00 86.00 85 CYS A CA 1
ATOM 650 C C . CYS A 1 85 ? -7.446 -7.336 4.889 1.00 86.00 85 CYS A C 1
ATOM 652 O O . CYS A 1 85 ? -7.649 -7.621 6.069 1.00 86.00 85 CYS A O 1
ATOM 654 N N . SER A 1 86 ? -6.569 -8.019 4.150 1.00 88.06 86 SER A N 1
ATOM 655 C CA . SER A 1 86 ? -5.720 -9.051 4.745 1.00 88.06 86 SER A CA 1
ATOM 656 C C . SER A 1 86 ? -4.703 -8.433 5.708 1.00 88.06 86 SER A C 1
ATOM 658 O O . SER A 1 86 ? -4.205 -7.332 5.480 1.00 88.06 86 SER A O 1
ATOM 660 N N . LYS A 1 87 ? -4.290 -9.196 6.726 1.00 88.75 87 LYS A N 1
ATOM 661 C CA . LYS A 1 87 ? -3.242 -8.779 7.675 1.00 88.75 87 LYS A CA 1
ATOM 662 C C . LYS A 1 87 ? -1.950 -8.315 6.989 1.00 88.75 87 LYS A C 1
ATOM 664 O O . LYS A 1 87 ? -1.264 -7.431 7.495 1.00 88.75 87 LYS A O 1
ATOM 669 N N . ALA A 1 88 ? -1.605 -8.897 5.839 1.00 87.94 88 ALA A N 1
ATOM 670 C CA . ALA A 1 88 ? -0.449 -8.463 5.059 1.00 87.94 88 ALA A CA 1
ATOM 671 C C . ALA A 1 88 ? -0.625 -7.022 4.551 1.00 87.94 88 ALA A C 1
ATOM 673 O O . ALA A 1 88 ? 0.250 -6.190 4.772 1.00 87.94 88 ALA A O 1
ATOM 674 N N . VAL A 1 89 ? -1.779 -6.720 3.950 1.00 89.81 89 VAL A N 1
ATOM 675 C CA . VAL A 1 89 ? -2.138 -5.378 3.469 1.00 89.81 89 VAL A CA 1
ATOM 676 C C . VAL A 1 89 ? -2.210 -4.389 4.634 1.00 89.81 89 VAL A C 1
ATOM 678 O O . VAL A 1 89 ? -1.577 -3.338 4.573 1.00 89.81 89 VAL A O 1
ATOM 681 N N . GLY A 1 90 ? -2.875 -4.741 5.738 1.00 90.44 90 GLY A N 1
ATOM 682 C CA . GLY A 1 90 ? -2.960 -3.880 6.923 1.00 90.44 90 GLY A CA 1
ATOM 683 C C . GLY A 1 90 ? -1.599 -3.523 7.527 1.00 90.44 90 GLY A C 1
ATOM 684 O O . GLY A 1 90 ? -1.368 -2.371 7.892 1.00 90.44 90 GLY A O 1
ATOM 685 N N . ASN A 1 91 ? -0.651 -4.466 7.560 1.00 90.38 91 ASN A N 1
ATOM 686 C CA . ASN A 1 91 ? 0.720 -4.191 8.007 1.00 90.38 91 ASN A CA 1
ATOM 687 C C . ASN A 1 91 ? 1.461 -3.211 7.078 1.00 90.38 91 ASN A C 1
ATOM 689 O O . ASN A 1 91 ? 2.248 -2.383 7.548 1.00 90.38 91 ASN A O 1
ATOM 693 N N . LEU A 1 92 ? 1.219 -3.282 5.765 1.00 91.00 92 LEU A N 1
ATOM 694 C CA . LEU A 1 92 ? 1.779 -2.328 4.804 1.00 91.00 92 LEU A CA 1
ATOM 695 C C . LEU A 1 92 ? 1.167 -0.935 5.004 1.00 91.00 92 LEU A C 1
ATOM 697 O O . LEU A 1 92 ? 1.912 0.037 5.109 1.00 91.00 92 LEU A O 1
ATOM 701 N N . LEU A 1 93 ? -0.157 -0.841 5.169 1.00 91.00 93 LEU A N 1
ATOM 702 C CA . LEU A 1 93 ? -0.856 0.416 5.475 1.00 91.00 93 LEU A CA 1
ATOM 703 C C . LEU A 1 93 ? -0.351 1.054 6.780 1.00 91.00 93 LEU A C 1
ATOM 705 O O . LEU A 1 93 ? -0.095 2.256 6.832 1.00 91.00 93 LEU A O 1
ATOM 709 N N . TYR A 1 94 ? -0.117 0.247 7.819 1.00 90.12 94 TYR A N 1
ATOM 710 C CA . TYR A 1 94 ? 0.492 0.705 9.072 1.00 90.12 94 TYR A CA 1
ATOM 711 C C . TYR A 1 94 ? 1.895 1.285 8.868 1.00 90.12 94 TYR A C 1
ATOM 713 O O . TYR A 1 94 ? 2.261 2.320 9.437 1.00 90.12 94 TYR A O 1
ATOM 721 N N . THR A 1 95 ? 2.689 0.631 8.024 1.00 90.06 95 THR A N 1
ATOM 722 C CA . THR A 1 95 ? 4.037 1.093 7.687 1.00 90.06 95 THR A CA 1
ATOM 723 C C . THR A 1 95 ? 3.976 2.423 6.932 1.00 90.06 95 THR A C 1
ATOM 725 O O . THR A 1 95 ? 4.729 3.335 7.265 1.00 90.06 95 THR A O 1
ATOM 728 N N . VAL A 1 96 ? 3.033 2.592 5.999 1.00 90.50 96 VAL A N 1
ATOM 729 C CA . VAL A 1 96 ? 2.776 3.880 5.330 1.00 90.50 96 VAL A CA 1
ATOM 730 C C . VAL A 1 96 ? 2.409 4.955 6.359 1.00 90.50 96 VAL A C 1
ATOM 732 O O . VAL A 1 96 ? 3.062 5.989 6.437 1.00 90.50 96 VAL A O 1
ATOM 735 N N . ALA A 1 97 ? 1.448 4.706 7.245 1.00 88.50 97 ALA A N 1
ATOM 736 C CA . ALA A 1 97 ? 1.017 5.703 8.230 1.00 88.50 97 ALA A CA 1
ATOM 737 C C . ALA A 1 97 ? 2.134 6.199 9.177 1.00 88.50 97 ALA A C 1
ATOM 739 O O . ALA A 1 97 ? 2.050 7.307 9.718 1.00 88.50 97 ALA A O 1
ATOM 740 N N . THR A 1 98 ? 3.173 5.386 9.395 1.00 88.12 98 THR A N 1
ATOM 741 C CA . THR A 1 98 ? 4.254 5.667 10.355 1.00 88.12 98 THR A CA 1
ATOM 742 C C . THR A 1 98 ? 5.568 6.117 9.721 1.00 88.12 98 THR A C 1
ATOM 744 O O . THR A 1 98 ? 6.311 6.862 10.361 1.00 88.12 98 THR A O 1
ATOM 747 N N . LYS A 1 99 ? 5.870 5.684 8.493 1.00 87.31 99 LYS A N 1
ATOM 748 C CA . LYS A 1 99 ? 7.163 5.912 7.826 1.00 87.31 99 LYS A CA 1
ATOM 749 C C . LYS A 1 99 ? 7.069 6.687 6.514 1.00 87.31 99 LYS A C 1
ATOM 751 O O . LYS A 1 99 ? 8.098 6.893 5.874 1.00 87.31 99 LYS A O 1
ATOM 756 N N . PHE A 1 100 ? 5.878 7.102 6.091 1.00 84.25 100 PHE A N 1
ATOM 757 C CA . PHE A 1 100 ? 5.738 7.748 4.795 1.00 84.25 100 PHE A CA 1
ATOM 758 C C . PHE A 1 100 ? 6.482 9.100 4.736 1.00 84.25 100 PHE A C 1
ATOM 760 O O . PHE A 1 100 ? 6.374 9.912 5.663 1.00 84.25 100 PHE A O 1
ATOM 767 N N . PRO A 1 101 ? 7.235 9.363 3.653 1.00 83.62 101 PRO A N 1
ATOM 768 C CA . PRO A 1 101 ? 8.020 10.583 3.497 1.00 83.62 101 PRO A CA 1
ATOM 769 C C . PRO A 1 101 ? 7.136 11.841 3.427 1.00 83.62 101 PRO A C 1
ATOM 771 O O . PRO A 1 101 ? 6.277 11.987 2.559 1.00 83.62 101 PRO A O 1
ATOM 774 N N . ALA A 1 102 ? 7.362 12.792 4.341 1.00 83.75 102 ALA A N 1
ATOM 775 C CA . ALA A 1 102 ? 6.541 14.004 4.464 1.00 83.75 102 ALA A CA 1
ATOM 776 C C . ALA A 1 102 ? 6.625 14.944 3.244 1.00 83.75 102 ALA A C 1
ATOM 778 O O . ALA A 1 102 ? 5.721 15.746 3.021 1.00 83.75 102 ALA A O 1
ATOM 779 N N . ASN A 1 103 ? 7.690 14.844 2.446 1.00 84.81 103 ASN A N 1
ATOM 780 C CA . ASN A 1 103 ? 7.873 15.613 1.215 1.00 84.81 103 ASN A CA 1
ATOM 781 C C . ASN A 1 103 ? 7.067 15.069 0.023 1.00 84.81 103 ASN A C 1
ATOM 783 O O . ASN A 1 103 ? 6.971 15.772 -0.978 1.00 84.81 103 ASN A O 1
ATOM 787 N N . ALA A 1 104 ? 6.481 13.871 0.133 1.00 86.75 104 ALA A N 1
ATOM 788 C CA . ALA A 1 104 ? 5.782 13.193 -0.960 1.00 86.75 104 ALA A CA 1
ATOM 789 C C . ALA A 1 104 ? 4.322 12.848 -0.644 1.00 86.75 104 ALA A C 1
ATOM 791 O O . ALA A 1 104 ? 3.740 11.952 -1.255 1.00 86.75 104 ALA A O 1
ATOM 792 N N . LEU A 1 105 ? 3.705 13.551 0.317 1.00 84.62 105 LEU A N 1
ATOM 793 C CA . LEU A 1 105 ? 2.324 13.291 0.762 1.00 84.62 105 LEU A CA 1
ATOM 794 C C . LEU A 1 105 ? 1.300 13.343 -0.378 1.00 84.62 105 LEU A C 1
ATOM 796 O O . LEU A 1 105 ? 0.278 12.670 -0.304 1.00 84.62 105 LEU A O 1
ATOM 800 N N . VAL A 1 106 ? 1.607 14.075 -1.450 1.00 87.56 106 VAL A N 1
ATOM 801 C CA . VAL A 1 106 ? 0.789 14.152 -2.667 1.00 87.56 106 VAL A CA 1
ATOM 802 C C . VAL A 1 106 ? 0.647 12.806 -3.391 1.00 87.56 106 VAL A C 1
ATOM 804 O O . VAL A 1 106 ? -0.366 12.574 -4.040 1.00 87.56 106 VAL A O 1
ATOM 807 N N . HIS A 1 107 ? 1.617 11.898 -3.248 1.00 88.56 107 HIS A N 1
ATOM 808 C CA . HIS A 1 107 ? 1.618 10.576 -3.888 1.00 88.56 107 HIS A CA 1
ATOM 809 C C . HIS A 1 107 ? 1.112 9.459 -2.976 1.00 88.56 107 HIS A C 1
ATOM 811 O O . HIS A 1 107 ? 1.036 8.304 -3.400 1.00 88.56 107 HIS A O 1
ATOM 817 N N . ARG A 1 108 ? 0.766 9.782 -1.721 1.00 87.75 108 ARG A N 1
ATOM 818 C CA . ARG A 1 108 ? 0.277 8.795 -0.756 1.00 87.75 108 ARG A CA 1
ATOM 819 C C . ARG A 1 108 ? -0.939 8.026 -1.288 1.00 87.75 108 ARG A C 1
ATOM 821 O O . ARG A 1 108 ? -0.859 6.802 -1.267 1.00 87.75 108 ARG A O 1
ATOM 828 N N . PRO A 1 109 ? -1.990 8.666 -1.841 1.00 88.69 109 PRO A N 1
ATOM 829 C CA . PRO A 1 109 ? -3.163 7.939 -2.334 1.00 88.69 109 PRO A CA 1
ATOM 830 C C . PRO A 1 109 ? -2.823 6.936 -3.442 1.00 88.69 109 PRO A C 1
ATOM 832 O O . PRO A 1 109 ? -3.302 5.806 -3.421 1.00 88.69 109 PRO A O 1
ATOM 835 N N . THR A 1 110 ? -1.923 7.305 -4.359 1.00 89.31 110 THR A N 1
ATOM 836 C CA . THR A 1 110 ? -1.448 6.404 -5.417 1.00 89.31 110 THR A CA 1
ATOM 837 C C . THR A 1 110 ? -0.748 5.185 -4.824 1.00 89.31 110 THR A C 1
ATOM 839 O O . THR A 1 110 ? -1.066 4.062 -5.189 1.00 89.31 110 THR A O 1
ATOM 842 N N . LEU A 1 111 ? 0.157 5.362 -3.854 1.00 90.50 111 LEU A N 1
ATOM 843 C CA . LEU A 1 111 ? 0.814 4.225 -3.199 1.00 90.50 111 LEU A CA 1
ATOM 844 C C . LEU A 1 111 ? -0.197 3.280 -2.525 1.00 90.50 111 LEU A C 1
ATOM 846 O O . LEU A 1 111 ? -0.037 2.060 -2.583 1.00 90.50 111 LEU A O 1
ATOM 850 N N . LEU A 1 112 ? -1.236 3.835 -1.897 1.00 90.56 112 LEU A N 1
ATOM 851 C CA . LEU A 1 112 ? -2.286 3.051 -1.247 1.00 90.56 112 LEU A CA 1
ATOM 852 C C . LEU A 1 112 ? -3.067 2.206 -2.254 1.00 90.56 112 LEU A C 1
ATOM 854 O O . LEU A 1 112 ? -3.272 1.020 -2.006 1.00 90.56 112 LEU A O 1
ATOM 858 N N . GLU A 1 113 ? -3.410 2.762 -3.415 1.00 89.62 113 GLU A N 1
ATOM 859 C CA . GLU A 1 113 ? -4.067 2.023 -4.499 1.00 89.62 113 GLU A CA 1
ATOM 860 C C . GLU A 1 113 ? -3.241 0.805 -4.943 1.00 89.62 113 GLU A C 1
ATOM 862 O O . GLU A 1 113 ? -3.784 -0.284 -5.131 1.00 89.62 113 GLU A O 1
ATOM 867 N N . TYR A 1 114 ? -1.915 0.944 -5.034 1.00 90.31 114 TYR A N 1
ATOM 868 C CA . TYR A 1 114 ? -1.010 -0.160 -5.373 1.00 90.31 114 TYR A CA 1
ATOM 869 C C . TYR A 1 114 ? -0.972 -1.259 -4.304 1.00 90.31 114 TYR A C 1
ATOM 871 O O . TYR A 1 114 ? -0.838 -2.442 -4.633 1.00 90.31 114 TYR A O 1
ATOM 879 N N . ILE A 1 115 ? -1.084 -0.887 -3.030 1.00 90.19 115 ILE A N 1
ATOM 880 C CA . ILE A 1 115 ? -1.138 -1.830 -1.908 1.00 90.19 115 ILE A CA 1
ATOM 881 C C . ILE A 1 115 ? -2.484 -2.572 -1.906 1.00 90.19 115 ILE A C 1
ATOM 883 O O . ILE A 1 115 ? -2.504 -3.800 -1.824 1.00 90.19 115 ILE A O 1
ATOM 887 N N . VAL A 1 116 ? -3.600 -1.852 -2.057 1.00 87.81 116 VAL A N 1
ATOM 888 C CA . VAL A 1 116 ? -4.959 -2.428 -2.083 1.00 87.81 116 VAL A CA 1
ATOM 889 C C . VAL A 1 116 ? -5.164 -3.315 -3.312 1.00 87.81 116 VAL A C 1
ATOM 891 O O . VAL A 1 116 ? -5.696 -4.418 -3.202 1.00 87.81 116 VAL A O 1
ATOM 894 N N . SER A 1 117 ? -4.636 -2.902 -4.466 1.00 86.81 117 SER A N 1
ATOM 895 C CA . SER A 1 117 ? -4.642 -3.689 -5.707 1.00 86.81 117 SER A CA 1
ATOM 896 C C . SER A 1 117 ? -3.687 -4.886 -5.673 1.00 86.81 117 SER A C 1
ATOM 898 O O . SER A 1 117 ? -3.520 -5.567 -6.682 1.00 86.81 117 SER A O 1
ATOM 900 N N . ASN A 1 118 ? -3.028 -5.155 -4.538 1.00 85.38 118 ASN A N 1
ATOM 901 C CA . ASN A 1 118 ? -2.059 -6.234 -4.379 1.00 85.38 118 ASN A CA 1
ATOM 902 C C . ASN A 1 118 ? -0.868 -6.153 -5.361 1.00 85.38 118 ASN A C 1
ATOM 904 O O . ASN A 1 118 ? -0.215 -7.163 -5.606 1.00 85.38 118 ASN A O 1
ATOM 908 N N . LYS A 1 119 ? -0.529 -4.982 -5.914 1.00 86.62 119 LYS A N 1
ATOM 909 C CA . LYS A 1 119 ? 0.704 -4.807 -6.707 1.00 86.62 119 LYS A CA 1
ATOM 910 C C . LYS A 1 119 ? 1.941 -4.783 -5.804 1.00 86.62 119 LYS A C 1
ATOM 912 O O . LYS A 1 119 ? 2.967 -5.375 -6.134 1.00 86.62 119 LYS A O 1
ATOM 917 N N . ILE A 1 120 ? 1.820 -4.150 -4.635 1.00 89.44 120 ILE A N 1
ATOM 918 C CA . ILE A 1 120 ? 2.843 -4.133 -3.582 1.00 89.44 120 ILE A CA 1
ATOM 919 C C . ILE A 1 120 ? 2.415 -5.111 -2.487 1.00 89.44 120 ILE A C 1
ATOM 921 O O . ILE A 1 120 ? 1.486 -4.839 -1.732 1.00 89.44 120 ILE A O 1
ATOM 925 N N . LYS A 1 121 ? 3.095 -6.259 -2.403 1.00 87.00 121 LYS A N 1
ATOM 9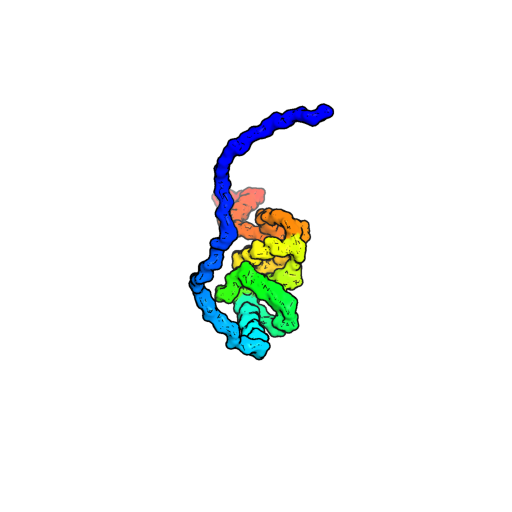26 C CA . LYS A 1 121 ? 2.778 -7.337 -1.441 1.00 87.00 121 LYS A CA 1
ATOM 927 C C . LYS A 1 121 ? 3.849 -7.509 -0.366 1.00 87.00 121 LYS A C 1
ATOM 929 O O . LYS A 1 121 ? 3.593 -8.125 0.665 1.00 87.00 121 LYS A O 1
ATOM 934 N N . SER A 1 122 ? 5.059 -7.006 -0.614 1.00 88.44 122 SER A N 1
ATOM 935 C CA . SER A 1 122 ? 6.214 -7.194 0.263 1.00 88.44 122 SER A CA 1
ATOM 936 C C . SER A 1 122 ? 6.647 -5.883 0.925 1.00 88.44 122 SER A C 1
ATOM 938 O O . SER A 1 122 ? 6.726 -4.858 0.245 1.00 88.44 122 SER A O 1
ATOM 940 N N . PRO A 1 123 ? 7.043 -5.906 2.213 1.00 87.81 123 PRO A N 1
ATOM 941 C CA . PRO A 1 123 ? 7.654 -4.755 2.873 1.00 87.81 123 PRO A CA 1
ATOM 942 C C . PRO A 1 123 ? 8.886 -4.211 2.136 1.00 87.81 123 PRO A C 1
ATOM 944 O O . PRO A 1 123 ? 9.130 -3.012 2.166 1.00 87.81 123 PRO A O 1
ATOM 947 N N . ALA A 1 124 ? 9.641 -5.066 1.435 1.00 88.94 124 ALA A N 1
ATOM 948 C CA . ALA A 1 124 ? 10.794 -4.628 0.647 1.00 88.94 124 ALA A CA 1
ATOM 949 C C . ALA A 1 124 ? 10.387 -3.744 -0.546 1.00 88.94 124 ALA A C 1
ATOM 951 O O . ALA A 1 124 ? 11.046 -2.746 -0.818 1.00 88.94 124 ALA A O 1
ATOM 952 N N . GLN A 1 125 ? 9.277 -4.080 -1.216 1.00 91.00 125 GLN A N 1
ATOM 953 C CA . GLN A 1 125 ? 8.717 -3.265 -2.301 1.00 91.00 125 GLN A CA 1
ATOM 954 C C . GLN A 1 125 ? 8.196 -1.929 -1.757 1.00 91.00 125 GLN A C 1
ATOM 956 O O . GLN A 1 125 ? 8.384 -0.891 -2.380 1.00 91.00 125 GLN A O 1
ATOM 961 N N . LEU A 1 126 ? 7.589 -1.944 -0.565 1.00 91.69 126 LEU A N 1
ATOM 962 C CA . LEU A 1 126 ? 7.116 -0.728 0.093 1.00 91.69 126 LEU A CA 1
ATOM 963 C C . LEU A 1 126 ? 8.264 0.209 0.499 1.00 91.69 126 LEU A C 1
ATOM 965 O O . LEU A 1 126 ? 8.169 1.414 0.298 1.00 91.69 126 LEU A O 1
ATOM 969 N N . GLU A 1 127 ? 9.354 -0.323 1.054 1.00 90.94 127 GLU A N 1
ATOM 970 C CA . GLU A 1 127 ? 10.536 0.485 1.392 1.00 90.94 127 GLU A CA 1
ATOM 971 C C . GLU A 1 127 ? 11.193 1.068 0.126 1.00 90.94 127 GLU A C 1
ATOM 973 O O . GLU A 1 127 ? 11.586 2.234 0.124 1.00 90.94 127 GLU A O 1
ATOM 978 N N . ALA A 1 128 ? 11.234 0.316 -0.981 1.00 91.38 128 ALA A N 1
ATOM 979 C CA . ALA A 1 128 ? 11.670 0.844 -2.276 1.00 91.38 128 ALA A CA 1
ATOM 980 C C . ALA A 1 128 ? 10.748 1.971 -2.779 1.00 91.38 128 ALA A C 1
ATOM 982 O O . ALA A 1 128 ? 11.235 3.011 -3.225 1.00 91.38 128 ALA A O 1
ATOM 983 N N . ALA A 1 129 ? 9.430 1.814 -2.622 1.00 91.62 129 ALA A N 1
ATOM 984 C CA . ALA A 1 129 ? 8.455 2.852 -2.941 1.00 91.62 129 ALA A CA 1
ATOM 985 C C . ALA A 1 129 ? 8.679 4.119 -2.108 1.00 91.62 129 ALA A C 1
ATOM 987 O O . ALA A 1 129 ? 8.731 5.217 -2.655 1.00 91.62 129 ALA A O 1
ATOM 988 N N . HIS A 1 130 ? 8.872 3.986 -0.793 1.00 90.81 130 HIS A N 1
ATOM 989 C CA . HIS A 1 130 ? 9.190 5.119 0.076 1.00 90.81 130 HIS A CA 1
ATOM 990 C C . HIS A 1 130 ? 10.495 5.810 -0.324 1.00 90.81 130 HIS A C 1
ATOM 992 O O . HIS A 1 130 ? 10.553 7.037 -0.297 1.00 90.81 130 HIS A O 1
ATOM 998 N N . ALA A 1 131 ? 11.525 5.054 -0.713 1.00 91.12 131 ALA A N 1
ATOM 999 C CA . ALA A 1 131 ? 12.782 5.623 -1.184 1.00 91.12 131 ALA A CA 1
ATOM 1000 C C . ALA A 1 131 ? 12.594 6.409 -2.492 1.00 91.12 131 ALA A C 1
ATOM 1002 O O . ALA A 1 131 ? 13.041 7.551 -2.582 1.00 91.12 131 ALA A O 1
ATOM 1003 N N . TYR A 1 132 ? 11.883 5.842 -3.473 1.00 91.44 132 TYR A N 1
ATOM 1004 C CA . TYR A 1 132 ? 11.589 6.516 -4.741 1.00 91.44 132 TYR A CA 1
ATOM 1005 C C . TYR A 1 132 ? 10.768 7.793 -4.521 1.00 91.44 132 TYR A C 1
ATOM 1007 O O . TYR A 1 132 ? 11.157 8.867 -4.973 1.00 91.44 132 TYR A O 1
ATOM 1015 N N . LEU A 1 133 ? 9.678 7.702 -3.752 1.00 90.50 133 LEU A N 1
ATOM 1016 C CA . LEU A 1 133 ? 8.826 8.844 -3.410 1.00 90.50 133 LEU A CA 1
ATOM 1017 C C . LEU A 1 133 ? 9.584 9.901 -2.604 1.00 90.50 133 LEU A C 1
ATOM 1019 O O . LEU A 1 133 ? 9.416 11.093 -2.837 1.00 90.50 133 LEU A O 1
ATOM 1023 N N . GLY A 1 134 ? 10.446 9.479 -1.680 1.00 88.56 134 GLY A N 1
ATOM 1024 C CA . GLY A 1 134 ? 11.294 10.377 -0.904 1.00 88.56 134 GLY A CA 1
ATOM 1025 C C . GLY A 1 134 ? 12.280 11.159 -1.774 1.00 88.56 134 GLY A C 1
ATOM 1026 O O . GLY A 1 134 ? 12.525 12.329 -1.486 1.00 88.56 134 GLY A O 1
ATOM 1027 N N . CYS A 1 135 ? 12.802 10.551 -2.842 1.00 89.81 135 CYS A N 1
ATOM 1028 C CA . CYS A 1 135 ? 13.649 11.226 -3.828 1.00 89.81 135 CYS A CA 1
ATOM 1029 C C . CYS A 1 135 ? 12.849 12.147 -4.761 1.00 89.81 135 CYS A C 1
ATOM 1031 O O . CYS A 1 135 ? 13.311 13.245 -5.054 1.00 89.81 135 CYS A O 1
ATOM 1033 N N . LEU A 1 136 ? 11.660 11.719 -5.196 1.00 90.50 136 LEU A N 1
ATOM 1034 C CA . LEU A 1 136 ? 10.777 12.480 -6.087 1.00 90.50 136 LEU A CA 1
ATOM 1035 C C . LEU A 1 136 ? 10.177 13.722 -5.399 1.00 90.50 136 LEU A C 1
ATOM 1037 O O . LEU A 1 136 ? 10.047 14.791 -5.993 1.00 90.50 136 LEU A O 1
ATOM 1041 N N . GLY A 1 137 ? 9.795 13.597 -4.126 1.00 87.31 137 GLY A N 1
ATOM 1042 C CA . GLY A 1 137 ? 9.150 14.662 -3.367 1.00 87.31 137 GLY A CA 1
ATOM 1043 C C . GLY A 1 137 ? 7.761 15.001 -3.908 1.00 87.31 137 GLY A C 1
ATOM 1044 O O . GLY A 1 137 ? 6.842 14.198 -3.800 1.00 87.31 137 GLY A O 1
ATOM 1045 N N . SER A 1 138 ? 7.606 16.213 -4.445 1.00 85.62 138 SER A N 1
ATOM 1046 C CA . SER A 1 138 ? 6.320 16.751 -4.931 1.00 85.62 138 SER A CA 1
ATOM 1047 C C . SER A 1 138 ? 6.251 16.879 -6.456 1.00 85.62 138 SER A C 1
ATOM 1049 O O . SER A 1 138 ? 5.349 17.527 -6.988 1.00 85.62 138 SER A O 1
ATOM 1051 N N . GLU A 1 139 ? 7.222 16.290 -7.155 1.00 88.75 139 GLU A N 1
ATOM 1052 C CA . GLU A 1 139 ? 7.258 16.237 -8.614 1.00 88.75 139 GLU A CA 1
ATOM 1053 C C . GLU A 1 139 ? 6.215 15.258 -9.179 1.00 88.75 139 GLU A C 1
ATOM 1055 O O . GLU A 1 139 ? 5.507 14.577 -8.448 1.00 88.75 139 GLU A O 1
ATOM 1060 N N . ASN A 1 140 ? 6.058 15.197 -10.502 1.00 87.62 140 ASN A N 1
ATOM 1061 C CA . ASN A 1 140 ? 5.082 14.287 -11.102 1.00 87.62 140 ASN A CA 1
ATOM 1062 C C . ASN A 1 140 ? 5.565 12.834 -11.023 1.00 87.62 140 ASN A C 1
ATOM 1064 O O . ASN A 1 140 ? 6.685 12.521 -11.417 1.00 87.62 140 ASN A O 1
ATOM 1068 N N . LEU A 1 141 ? 4.690 11.936 -10.569 1.00 87.81 141 LEU A N 1
ATOM 1069 C CA . LEU A 1 141 ? 5.006 10.517 -10.440 1.00 87.81 141 LEU A CA 1
ATOM 1070 C C . LEU A 1 141 ? 4.863 9.800 -11.784 1.00 87.81 141 LEU A C 1
ATOM 1072 O O . LEU A 1 141 ? 3.769 9.698 -12.341 1.00 87.81 141 LEU A O 1
ATOM 1076 N N . HIS A 1 142 ? 5.973 9.257 -12.280 1.00 88.25 142 HIS A N 1
ATOM 1077 C CA . HIS A 1 142 ? 5.999 8.409 -13.465 1.00 88.25 142 HIS A CA 1
ATOM 1078 C C . HIS A 1 142 ? 5.715 6.955 -13.075 1.00 88.25 142 HIS A C 1
ATOM 1080 O O . HIS A 1 142 ? 6.585 6.265 -12.555 1.00 88.25 142 HIS A O 1
ATOM 1086 N N . LEU A 1 143 ? 4.491 6.478 -13.339 1.00 87.56 143 LEU A N 1
ATOM 1087 C CA . LEU A 1 143 ? 4.034 5.150 -12.895 1.00 87.56 143 LEU A CA 1
ATOM 1088 C C . LEU A 1 143 ? 4.934 4.002 -13.376 1.00 87.56 143 LEU A C 1
ATOM 1090 O O . LEU A 1 143 ? 5.195 3.092 -12.601 1.00 87.56 143 LEU A O 1
ATOM 1094 N N . ASN A 1 144 ? 5.454 4.062 -14.607 1.00 86.62 144 ASN A N 1
ATOM 1095 C CA . ASN A 1 144 ? 6.345 3.020 -15.135 1.00 86.62 144 ASN A CA 1
ATOM 1096 C C . ASN A 1 144 ? 7.665 2.934 -14.356 1.00 86.62 144 ASN A C 1
ATOM 1098 O O . ASN A 1 144 ? 8.073 1.849 -13.954 1.00 86.62 144 ASN A O 1
ATOM 1102 N N . GLU A 1 145 ? 8.317 4.074 -14.117 1.00 89.06 145 GLU A N 1
ATOM 1103 C CA . GLU A 1 145 ? 9.567 4.124 -13.351 1.00 89.06 145 GLU A CA 1
ATOM 1104 C C . GLU A 1 145 ? 9.333 3.754 -11.888 1.00 89.06 145 GLU A C 1
ATOM 1106 O O . GLU A 1 145 ? 10.148 3.067 -11.279 1.00 89.06 145 GLU A O 1
ATOM 1111 N N . PHE A 1 146 ? 8.198 4.180 -11.331 1.00 89.69 146 PHE A N 1
ATOM 1112 C CA . PHE A 1 146 ? 7.783 3.812 -9.988 1.00 89.69 146 PHE A CA 1
ATOM 1113 C C . PHE A 1 146 ? 7.578 2.296 -9.863 1.00 89.69 146 PHE A C 1
ATOM 1115 O O . PHE A 1 146 ? 8.107 1.688 -8.935 1.00 89.69 146 PHE A O 1
ATOM 1122 N N . GLU A 1 147 ? 6.858 1.668 -10.795 1.00 89.94 147 GLU A N 1
ATOM 1123 C CA . GLU A 1 147 ? 6.647 0.217 -10.820 1.00 89.94 147 GLU A CA 1
ATOM 1124 C C . GLU A 1 147 ? 7.969 -0.548 -10.938 1.00 89.94 147 GLU A C 1
ATOM 1126 O O . GLU A 1 147 ? 8.197 -1.494 -10.179 1.00 89.94 147 GLU A O 1
ATOM 1131 N N . GLU A 1 148 ? 8.867 -0.101 -11.818 1.00 88.81 148 GLU A N 1
ATOM 1132 C CA . GLU A 1 148 ? 10.199 -0.682 -11.986 1.00 88.81 148 GLU A CA 1
ATOM 1133 C C . GLU A 1 148 ? 11.045 -0.539 -10.711 1.00 88.81 148 GLU A C 1
ATOM 1135 O O . GLU A 1 148 ? 11.589 -1.528 -10.213 1.00 88.81 148 GLU A O 1
ATOM 1140 N N . ALA A 1 149 ? 11.088 0.660 -10.122 1.00 88.81 149 ALA A N 1
ATOM 1141 C CA . ALA A 1 149 ? 11.826 0.939 -8.892 1.00 88.81 149 ALA A CA 1
ATOM 1142 C C . ALA A 1 149 ? 11.288 0.144 -7.692 1.00 88.81 149 ALA A C 1
ATOM 1144 O O . ALA A 1 149 ? 12.061 -0.315 -6.850 1.00 88.81 149 ALA A O 1
ATOM 1145 N N . CYS A 1 150 ? 9.971 -0.058 -7.623 1.00 89.31 150 CYS A N 1
ATOM 1146 C CA . CYS A 1 150 ? 9.323 -0.849 -6.578 1.00 89.31 150 CYS A CA 1
ATOM 1147 C C . CYS A 1 150 ? 9.425 -2.362 -6.816 1.00 89.31 150 CYS A C 1
ATOM 1149 O O . CYS A 1 150 ? 9.021 -3.141 -5.951 1.00 89.31 150 CYS A O 1
ATOM 1151 N N . GLY A 1 151 ? 9.921 -2.802 -7.977 1.00 83.56 151 GLY A N 1
ATOM 1152 C CA . GLY A 1 151 ? 9.935 -4.211 -8.356 1.00 83.56 151 GLY A CA 1
ATOM 1153 C C . GLY A 1 151 ? 8.525 -4.796 -8.482 1.00 83.56 151 GLY A C 1
ATOM 1154 O O . GLY A 1 151 ? 8.291 -5.945 -8.094 1.00 83.56 151 GLY A O 1
ATOM 1155 N N . VAL A 1 152 ? 7.568 -4.004 -8.970 1.00 82.69 152 VAL A N 1
ATOM 1156 C CA . VAL A 1 152 ? 6.245 -4.487 -9.372 1.00 82.69 152 VAL A CA 1
ATOM 1157 C C . VAL A 1 152 ? 6.438 -5.218 -10.695 1.00 82.69 152 VAL A C 1
ATOM 1159 O O . VAL A 1 152 ? 6.625 -4.616 -11.748 1.00 82.69 152 VAL A O 1
ATOM 1162 N N . ARG A 1 153 ? 6.471 -6.549 -10.636 1.00 67.31 153 ARG A N 1
ATOM 1163 C CA . ARG A 1 153 ? 6.590 -7.374 -11.838 1.00 67.31 153 ARG A CA 1
ATOM 1164 C C . ARG A 1 153 ? 5.302 -7.216 -12.645 1.00 67.31 153 ARG A C 1
ATOM 1166 O O . ARG A 1 153 ? 4.232 -7.533 -12.130 1.00 67.31 153 ARG A O 1
ATOM 1173 N N . VAL A 1 154 ? 5.410 -6.777 -13.897 1.00 58.03 154 VAL A N 1
ATOM 1174 C CA . VAL A 1 154 ? 4.370 -7.044 -14.899 1.00 58.03 154 VAL A CA 1
ATOM 1175 C C . VAL A 1 154 ? 4.149 -8.557 -14.887 1.00 58.03 154 VAL A C 1
ATOM 1177 O O . VAL A 1 154 ? 5.124 -9.315 -14.911 1.00 58.03 154 VAL A O 1
ATOM 1180 N N . GLU A 1 155 ? 2.903 -9.007 -14.737 1.00 53.28 155 GLU A N 1
ATOM 1181 C CA . GLU A 1 155 ? 2.572 -10.430 -14.815 1.00 53.28 155 GLU A CA 1
ATOM 1182 C C . GLU A 1 155 ? 2.945 -10.932 -16.213 1.00 53.28 155 GLU A C 1
ATOM 1184 O O . GLU A 1 155 ? 2.209 -10.747 -17.175 1.00 53.28 155 GLU A O 1
ATOM 1189 N N . VAL A 1 156 ? 4.135 -11.524 -16.318 1.00 48.38 156 VAL A N 1
ATOM 1190 C CA . VAL A 1 156 ? 4.573 -12.276 -17.493 1.00 48.38 156 VAL A CA 1
ATOM 1191 C C . VAL A 1 156 ? 3.676 -13.503 -17.556 1.00 48.38 156 VAL A C 1
ATOM 1193 O O . VAL A 1 156 ? 3.634 -14.279 -16.592 1.00 48.38 156 VAL A O 1
ATOM 1196 N N . SER A 1 157 ? 2.926 -13.653 -18.645 1.00 54.81 157 SER A N 1
ATOM 1197 C CA . SER A 1 157 ? 2.021 -14.788 -18.793 1.00 54.81 157 SER A CA 1
ATOM 1198 C C . SER A 1 157 ? 2.822 -16.093 -18.864 1.00 54.81 157 SER A C 1
ATOM 1200 O O . SER A 1 157 ? 4.009 -16.105 -19.206 1.00 54.81 157 SER A O 1
ATOM 1202 N N . LEU A 1 158 ? 2.193 -17.221 -18.518 1.00 61.72 158 LEU A N 1
ATOM 1203 C CA . LEU A 1 158 ? 2.856 -18.529 -18.595 1.00 61.72 158 LEU A CA 1
ATOM 1204 C C . LEU A 1 158 ? 3.396 -18.802 -20.007 1.00 61.72 158 LEU A C 1
ATOM 1206 O O . LEU A 1 158 ? 4.473 -19.383 -20.132 1.00 61.72 158 LEU A O 1
ATOM 1210 N N . GLU A 1 159 ? 2.714 -18.311 -21.047 1.00 61.50 159 GLU A N 1
ATOM 1211 C CA . GLU A 1 159 ? 3.151 -18.481 -22.434 1.00 61.50 159 GLU A CA 1
ATOM 1212 C C . GLU A 1 159 ? 4.492 -17.780 -22.721 1.00 61.50 159 GLU A C 1
ATOM 1214 O O . GLU A 1 159 ? 5.346 -18.333 -23.413 1.00 61.50 159 GLU A O 1
ATOM 1219 N N . GLU A 1 160 ? 4.729 -16.590 -22.159 1.00 59.25 160 GLU A N 1
ATOM 1220 C CA . GLU A 1 160 ? 5.996 -15.866 -22.330 1.00 59.25 160 GLU A CA 1
ATOM 1221 C C . GLU A 1 160 ? 7.158 -16.557 -21.594 1.00 59.25 160 GLU A C 1
ATOM 1223 O O . GLU A 1 160 ? 8.296 -16.558 -22.075 1.00 59.25 160 GLU A O 1
ATOM 1228 N N . ILE A 1 161 ? 6.875 -17.205 -20.455 1.00 63.75 161 ILE A N 1
ATOM 1229 C CA . ILE A 1 161 ? 7.855 -18.023 -19.724 1.00 63.75 161 ILE A CA 1
ATOM 1230 C C . ILE A 1 161 ? 8.190 -19.289 -20.524 1.00 63.75 161 ILE A C 1
ATOM 1232 O O . ILE A 1 161 ? 9.370 -19.603 -20.698 1.00 63.75 161 ILE A O 1
ATOM 1236 N N . GLU A 1 162 ? 7.185 -19.999 -21.043 1.00 66.00 162 GLU A N 1
ATOM 1237 C CA . GLU A 1 162 ? 7.378 -21.190 -21.883 1.00 66.00 162 GLU A CA 1
ATOM 1238 C C . GLU A 1 162 ? 8.159 -20.870 -23.165 1.00 66.00 162 GLU A C 1
ATOM 1240 O O . GLU A 1 162 ? 9.051 -21.629 -23.561 1.00 66.00 162 GLU A O 1
ATOM 1245 N N . TYR A 1 163 ? 7.895 -19.715 -23.780 1.00 64.56 163 TYR A N 1
ATOM 1246 C CA . TYR A 1 163 ? 8.624 -19.248 -24.956 1.00 64.56 163 TYR A CA 1
ATOM 1247 C C . TYR A 1 163 ? 10.093 -18.930 -24.641 1.00 64.56 163 TYR A C 1
ATOM 1249 O O . TYR A 1 163 ? 10.999 -19.394 -25.340 1.00 64.56 163 TYR A O 1
ATOM 1257 N N . ALA A 1 164 ? 10.361 -18.201 -23.552 1.00 65.19 164 ALA A N 1
ATOM 1258 C CA . ALA A 1 164 ? 11.725 -17.888 -23.131 1.00 65.19 164 ALA A CA 1
ATOM 1259 C C . ALA A 1 164 ? 12.535 -19.153 -22.793 1.00 65.19 164 ALA A C 1
ATOM 1261 O O . ALA A 1 164 ? 13.718 -19.246 -23.129 1.00 65.19 164 ALA A O 1
ATOM 1262 N N . VAL A 1 165 ? 11.903 -20.147 -22.165 1.00 63.91 165 VAL A N 1
ATOM 1263 C CA . VAL A 1 165 ? 12.532 -21.434 -21.846 1.00 63.91 165 VAL A CA 1
ATOM 1264 C C . VAL A 1 165 ? 12.837 -22.219 -23.127 1.00 63.91 165 VAL A C 1
ATOM 1266 O O . VAL A 1 165 ? 13.976 -22.650 -23.311 1.00 63.91 165 VAL A O 1
ATOM 1269 N N . SER A 1 166 ? 11.876 -22.320 -24.052 1.00 60.88 166 SER A N 1
ATOM 1270 C CA . SER A 1 166 ? 12.052 -22.939 -25.378 1.00 60.88 166 SER A CA 1
ATOM 1271 C C . SER A 1 166 ? 13.216 -22.320 -26.167 1.00 60.88 166 SER A C 1
ATOM 1273 O O . SER A 1 166 ? 14.081 -23.037 -26.672 1.00 60.88 166 SER A O 1
ATOM 1275 N N . MET A 1 167 ? 13.326 -20.987 -26.176 1.00 59.78 167 MET A N 1
ATOM 1276 C CA . MET A 1 167 ? 14.441 -20.274 -26.810 1.00 59.78 167 MET A CA 1
ATOM 1277 C C . MET A 1 167 ? 15.810 -20.595 -26.191 1.00 59.78 167 MET A C 1
ATOM 1279 O O . MET A 1 167 ? 16.821 -20.658 -26.897 1.00 59.78 167 MET A O 1
ATOM 1283 N N . VAL A 1 168 ? 15.885 -20.775 -24.869 1.00 62.59 168 VAL A N 1
ATOM 1284 C CA . VAL A 1 168 ? 17.142 -21.144 -24.193 1.00 62.59 168 VAL A CA 1
ATOM 1285 C C . VAL A 1 168 ? 17.564 -22.569 -24.563 1.00 62.59 168 VAL A C 1
ATOM 1287 O O . VAL A 1 168 ? 18.764 -22.821 -24.707 1.00 62.59 168 VAL A O 1
ATOM 1290 N N . PHE A 1 169 ? 16.608 -23.479 -24.769 1.00 58.88 169 PHE A N 1
ATOM 1291 C CA . PHE A 1 169 ? 16.886 -24.844 -25.219 1.00 58.88 169 PHE A CA 1
ATOM 1292 C C . PHE A 1 169 ? 17.390 -24.898 -26.668 1.00 58.88 169 PHE A C 1
ATOM 1294 O O . PHE A 1 169 ? 18.373 -25.593 -26.932 1.00 58.88 169 PHE A O 1
ATOM 1301 N N . GLU A 1 170 ? 16.827 -24.101 -27.579 1.00 56.88 170 GLU A N 1
ATOM 1302 C CA . GLU A 1 170 ? 17.331 -23.991 -28.958 1.00 56.88 170 GLU A CA 1
ATOM 1303 C C . GLU A 1 170 ? 18.729 -23.355 -29.016 1.00 56.88 170 GLU A C 1
ATOM 1305 O O . GLU A 1 170 ? 19.605 -23.802 -29.758 1.00 56.88 170 GLU A O 1
ATOM 1310 N N . LYS A 1 171 ? 18.992 -22.349 -28.173 1.00 52.78 171 LYS A N 1
ATOM 1311 C CA . LYS A 1 171 ? 20.267 -21.616 -28.170 1.00 52.78 171 LYS A CA 1
ATOM 1312 C C . LYS A 1 171 ? 21.436 -22.393 -27.551 1.00 52.78 171 LYS A C 1
ATOM 1314 O O . LYS A 1 171 ? 22.589 -22.018 -27.766 1.00 52.78 171 LYS A O 1
ATOM 1319 N N . LYS A 1 172 ? 21.173 -23.463 -26.790 1.00 52.75 172 LYS A N 1
ATOM 1320 C CA . LYS A 1 172 ? 22.212 -24.323 -26.190 1.00 52.75 172 LYS A CA 1
ATOM 1321 C C . LYS A 1 172 ? 22.486 -25.629 -26.939 1.00 52.75 172 LYS A C 1
ATOM 1323 O O . LYS A 1 172 ? 23.262 -26.437 -26.439 1.00 52.75 172 LYS A O 1
ATOM 1328 N N . GLY A 1 173 ? 21.956 -25.802 -28.151 1.00 53.12 173 GLY A N 1
ATOM 1329 C CA . GLY A 1 173 ? 22.456 -26.822 -29.077 1.00 53.12 173 GLY A CA 1
ATOM 1330 C C . GLY A 1 173 ? 22.272 -28.263 -28.601 1.00 53.12 173 GLY A C 1
ATOM 1331 O O . GLY A 1 173 ? 23.111 -29.110 -28.896 1.00 53.12 173 GLY A O 1
ATOM 1332 N N . TYR A 1 174 ? 21.184 -28.573 -27.893 1.00 49.41 174 TYR A N 1
ATOM 1333 C CA . TYR A 1 174 ? 20.735 -29.961 -27.822 1.00 49.41 174 TYR A CA 1
ATOM 1334 C C . TYR A 1 174 ? 19.952 -30.262 -29.098 1.00 49.41 174 TYR A C 1
ATOM 1336 O O . TYR A 1 174 ? 18.734 -30.105 -29.156 1.00 49.41 174 TYR A O 1
ATOM 1344 N N . HIS A 1 175 ? 20.671 -30.680 -30.142 1.00 49.41 175 HIS A N 1
ATOM 1345 C CA . HIS A 1 175 ? 20.068 -31.408 -31.250 1.00 49.41 175 HIS A CA 1
ATOM 1346 C C . HIS A 1 175 ? 19.472 -32.699 -30.687 1.00 49.41 175 HIS A C 1
ATOM 1348 O O . HIS A 1 175 ? 20.150 -33.715 -30.556 1.00 49.41 175 HIS A O 1
ATOM 1354 N N . LEU A 1 176 ? 18.176 -32.680 -30.379 1.00 52.22 176 LEU A N 1
ATOM 1355 C CA . LEU A 1 176 ? 17.384 -33.885 -30.134 1.00 52.22 176 LEU A CA 1
ATOM 1356 C C . LEU A 1 176 ? 17.097 -34.609 -31.471 1.00 52.22 176 LEU A C 1
ATOM 1358 O O . LEU A 1 176 ? 15.965 -34.981 -31.759 1.00 52.22 176 LEU A O 1
ATOM 1362 N N . GLY A 1 177 ? 18.124 -34.722 -32.321 1.00 53.19 177 GLY A N 1
ATOM 1363 C CA . GLY A 1 177 ? 18.089 -35.315 -33.658 1.00 53.19 177 GLY A CA 1
ATOM 1364 C C . GLY A 1 177 ? 18.890 -36.613 -33.786 1.00 53.19 177 GLY A C 1
ATOM 1365 O O . GLY A 1 177 ? 18.642 -37.366 -34.719 1.00 53.19 177 GLY A O 1
ATOM 1366 N N . ASP A 1 178 ? 19.765 -36.941 -32.827 1.00 53.94 178 ASP A N 1
ATOM 1367 C CA . ASP A 1 178 ? 20.733 -38.042 -32.986 1.00 53.94 178 ASP A CA 1
ATOM 1368 C C . ASP A 1 178 ? 20.450 -39.276 -32.105 1.00 53.94 178 ASP A C 1
ATOM 1370 O O . ASP A 1 178 ? 21.361 -40.029 -31.771 1.00 53.94 178 ASP A O 1
ATOM 1374 N N . ALA A 1 179 ? 19.194 -39.528 -31.718 1.00 54.31 179 ALA A N 1
ATOM 1375 C CA . ALA A 1 179 ? 18.837 -40.730 -30.943 1.00 54.31 179 ALA A CA 1
ATOM 1376 C C . ALA A 1 179 ? 17.828 -41.675 -31.623 1.00 54.31 179 ALA A C 1
ATOM 1378 O O . ALA A 1 179 ? 17.387 -42.632 -30.994 1.00 54.31 179 ALA A O 1
ATOM 1379 N N . LEU A 1 180 ? 17.463 -41.453 -32.892 1.00 50.09 180 LEU A N 1
ATOM 1380 C CA . LEU A 1 180 ? 16.497 -42.300 -33.610 1.00 50.09 180 LEU A CA 1
ATOM 1381 C C . LEU A 1 180 ? 16.837 -42.433 -35.105 1.00 50.09 180 LEU A C 1
ATOM 1383 O O . LEU A 1 180 ? 16.035 -42.076 -35.957 1.00 50.09 180 LEU A O 1
ATOM 1387 N N . SER A 1 181 ? 18.030 -42.940 -35.426 1.00 49.41 181 SER A N 1
ATOM 1388 C CA . SER A 1 181 ? 18.305 -43.681 -36.673 1.00 49.41 181 SER A CA 1
ATOM 1389 C C . SER A 1 181 ? 19.765 -44.152 -36.691 1.00 49.41 181 SER A C 1
ATOM 1391 O O . SER A 1 181 ? 20.608 -43.400 -37.165 1.00 49.41 181 SER A O 1
ATOM 1393 N N . VAL A 1 182 ? 20.090 -45.317 -36.115 1.00 42.69 182 VAL A N 1
ATOM 1394 C CA . VAL A 1 182 ? 20.433 -46.611 -36.769 1.00 42.69 182 VAL A CA 1
ATOM 1395 C C . VAL A 1 182 ? 20.760 -47.647 -35.697 1.00 42.69 182 VAL A C 1
ATOM 1397 O O . VAL A 1 182 ? 21.509 -47.305 -34.758 1.00 42.69 182 VAL A O 1
#

pLDDT: mean 71.3, std 19.59, range [34.03, 91.69]

Organism: Papaver somniferum (NCBI:txid3469)

Secondary structure (DSSP, 8-state):
-----------------S-------------S-S-TTSHHHHHHHHHHHHHHHTT--HHHHTT-HHHHHHHHHHHHHTT-TTT---HHHHHHHHHHHHH--GGGGGGHHHHHHHHHTTS--SHHHHHHHHHHHHHHTTS---HHHHHHHTT------HHHHHHHHHHHHHHTT--TTSSS--

InterPro domains:
  IPR007639 Glutaminyl-tRNA synthetase, class Ib, non-specific RNA-binding domain, N-terminal [PF04558] (45-172)
  IPR042558 Glutaminyl-tRNA synthetase, class Ib, non-specific RNA-binding domain, N-terminal, subdomain 1 [G3DSA:1.10.8.1290] (42-154)

Foldseek 3Di:
DDDDDDDDDDDDDDDDDDDDDPDDDDDDDDDPDDDPPPPPPVVLVLLCVQLVLQVHRCPVQSVDPQLSVLLVVLCVLLVCSPVGHYVQLSVLSSCCSPPAAPLQVVCSSVVSPCSSVVLQRDPQLSVQLSVVSNVCRHHDDDVVVSCVSSVRDDPDDVVNVVVVVVVVVVVVDPPPPPPPDD

Radius of gyration: 32.2 Å; chains: 1; bounding box: 58×130×64 Å

Sequence (182 aa):
STRKEENLDSQRSILPSATFLEKTRTLAAVPTNFTSNMVKENNREEIVDLFLRIGLDANNTVANNKVTSNLIAVIEEAAVTDDGCSKAVGNLLYTVATKFPANALVHRPTLLEYIVSNKIKSPAQLEAAHAYLGCLGSENLHLNEFEEACGVRVEVSLEEIEYAVSMVFEKKGYHLGDALSV